Protein AF-A0A7L3AXP9-F1 (afdb_monomer_lite)

InterPro domains:
  IPR028889 Ubiquitin specific protease UPS, catalytic domain [PS50235] (1-47)
  IPR038765 Papain-like cysteine peptidase superfamily [SSF54001] (1-47)

Sequence (47 aa):
FLDLSVDVEQNTSITHCLRGFSNTETLCSEYKYYCEQCRSKQEAQKR

Radius of gyration: 14.74 Å; chains: 1; bounding box: 30×16×41 Å

Secondary structure (DSSP, 8-state):
---------TT--HHHHHHHHTSPEEE-GGG-EEETTTTEEE-EEE-

Foldseek 3Di:
DPDDDWDDDPPDDPVVRVVVVVDWDWQDDPRFDQDPVVNDGHIDTDD

Organism: NCBI:txid302527

Structure (mmCIF, N/CA/C/O backbone):
data_AF-A0A7L3AXP9-F1
#
_entry.id   AF-A0A7L3AXP9-F1
#
loop_
_atom_site.group_PDB
_atom_site.id
_atom_site.type_symbol
_atom_site.label_atom_id
_atom_site.label_alt_id
_atom_site.label_comp_id
_atom_site.label_asym_id
_atom_site.label_entity_id
_atom_site.label_seq_id
_atom_site.pdbx_PDB_ins_code
_atom_site.Cartn_x
_atom_site.Cartn_y
_atom_site.Cartn_z
_atom_site.occupancy
_atom_site.B_iso_or_equiv
_atom_site.auth_seq_id
_atom_site.auth_comp_id
_atom_site.auth_asym_id
_atom_site.auth_atom_id
_atom_site.pdbx_PDB_model_num
ATOM 1 N N . PHE A 1 1 ? -14.141 -8.077 -6.617 1.00 67.62 1 PHE A N 1
ATOM 2 C CA . PHE A 1 1 ? -13.770 -8.551 -5.270 1.00 67.62 1 PHE A CA 1
ATOM 3 C C . PHE A 1 1 ? -15.062 -8.734 -4.489 1.00 67.62 1 PHE A C 1
ATOM 5 O O . PHE A 1 1 ? -15.918 -7.864 -4.612 1.00 67.62 1 PHE A O 1
ATOM 12 N N . LEU A 1 2 ? -15.253 -9.863 -3.804 1.00 81.62 2 LEU A N 1
ATOM 13 C CA . LEU A 1 2 ? -16.456 -10.142 -2.997 1.00 81.62 2 LEU A CA 1
ATOM 14 C C . LEU A 1 2 ? -16.172 -10.095 -1.486 1.00 81.62 2 LEU A C 1
ATOM 16 O O . LEU A 1 2 ? -17.103 -10.008 -0.693 1.00 81.62 2 LEU A O 1
ATOM 20 N N . ASP A 1 3 ? -14.897 -10.088 -1.114 1.00 86.75 3 ASP A N 1
ATOM 21 C CA . ASP A 1 3 ? -14.383 -10.068 0.247 1.00 86.75 3 ASP A CA 1
ATOM 22 C C . ASP A 1 3 ? -13.127 -9.181 0.333 1.00 86.75 3 ASP A C 1
ATOM 24 O O . ASP A 1 3 ? -12.516 -8.835 -0.685 1.00 86.75 3 ASP A O 1
ATOM 28 N N . LEU A 1 4 ? -12.800 -8.760 1.558 1.00 86.06 4 LEU A N 1
ATOM 29 C CA . LEU A 1 4 ? -11.696 -7.859 1.877 1.00 86.06 4 LEU A CA 1
ATOM 30 C C . LEU A 1 4 ? -10.914 -8.420 3.068 1.00 86.06 4 LEU A C 1
ATOM 32 O O . LEU A 1 4 ? -11.481 -8.590 4.148 1.00 86.06 4 LEU A O 1
ATOM 36 N N . SER A 1 5 ? -9.616 -8.648 2.886 1.00 88.00 5 SER A N 1
ATOM 37 C CA . SER A 1 5 ? -8.698 -8.960 3.984 1.00 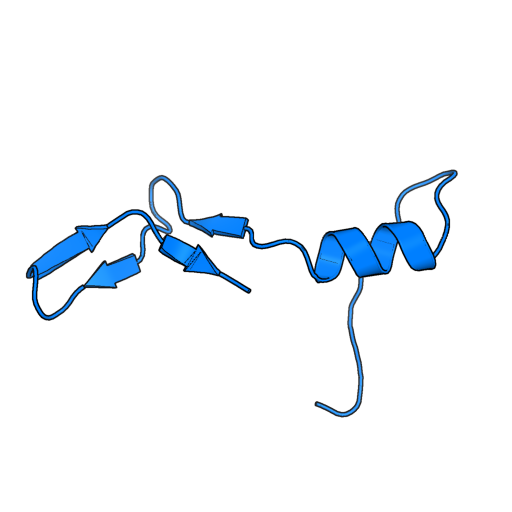88.00 5 SER A CA 1
ATOM 38 C C . SER A 1 5 ? -8.118 -7.665 4.541 1.00 88.00 5 SER A C 1
ATOM 40 O O . SER A 1 5 ? -7.564 -6.864 3.790 1.00 88.00 5 SER A O 1
ATOM 42 N N . VAL A 1 6 ? -8.258 -7.458 5.849 1.00 89.06 6 VAL A N 1
ATOM 43 C CA . VAL A 1 6 ? -7.801 -6.252 6.549 1.00 89.06 6 VAL A CA 1
ATOM 44 C C . VAL A 1 6 ? -7.011 -6.676 7.777 1.00 89.06 6 VAL A C 1
ATOM 46 O O . VAL A 1 6 ? -7.487 -7.509 8.551 1.00 89.06 6 VAL A O 1
ATOM 49 N N . ASP A 1 7 ? -5.840 -6.079 7.973 1.00 88.69 7 ASP A N 1
ATOM 50 C CA . ASP A 1 7 ? -5.054 -6.269 9.188 1.00 88.69 7 ASP A CA 1
ATOM 51 C C . ASP A 1 7 ? -5.722 -5.547 10.365 1.00 88.69 7 ASP A C 1
ATOM 53 O O . ASP A 1 7 ? -6.087 -4.372 10.271 1.00 88.69 7 ASP A O 1
ATOM 57 N N . VAL A 1 8 ? -5.918 -6.262 11.477 1.00 90.19 8 VAL A N 1
ATOM 58 C CA . VAL A 1 8 ? -6.567 -5.725 12.680 1.00 90.19 8 VAL A CA 1
ATOM 59 C C . VAL A 1 8 ? -5.519 -5.442 13.747 1.00 90.19 8 VAL A C 1
ATOM 61 O O . VAL A 1 8 ? -4.867 -6.357 14.250 1.00 90.19 8 VAL A O 1
ATOM 64 N N . GLU A 1 9 ? -5.399 -4.174 14.132 1.00 90.19 9 GLU A N 1
ATOM 65 C CA . GLU A 1 9 ? -4.494 -3.735 15.193 1.00 90.19 9 GLU A CA 1
ATOM 66 C C . GLU A 1 9 ? -5.190 -3.681 16.559 1.00 90.19 9 GLU A C 1
ATOM 68 O O . GLU A 1 9 ? -6.366 -3.317 16.688 1.00 90.19 9 GLU A O 1
ATOM 73 N N . GLN A 1 10 ? -4.452 -4.016 17.617 1.00 91.94 10 GLN A N 1
ATOM 74 C CA . GLN A 1 10 ? -4.997 -4.088 18.969 1.00 91.94 10 GLN A CA 1
ATOM 75 C C . GLN A 1 10 ? -5.395 -2.698 19.493 1.00 91.94 10 GLN A C 1
ATOM 77 O O . GLN A 1 10 ? -4.663 -1.728 19.328 1.00 91.94 10 GLN A O 1
ATOM 82 N N . ASN A 1 11 ? -6.546 -2.611 20.170 1.00 91.75 11 ASN A N 1
ATOM 83 C CA . ASN A 1 11 ? -7.118 -1.358 20.695 1.00 91.75 11 ASN A CA 1
ATOM 84 C C . ASN A 1 11 ? -7.480 -0.311 19.623 1.00 91.75 11 ASN A C 1
ATOM 86 O O . ASN A 1 11 ? -7.608 0.873 19.935 1.00 91.75 11 ASN A O 1
ATOM 90 N N . THR A 1 12 ? -7.685 -0.731 18.373 1.00 90.44 12 THR A N 1
ATOM 91 C CA . THR A 1 12 ? -8.154 0.145 17.291 1.00 90.44 12 THR A CA 1
ATOM 92 C C . THR A 1 12 ? -9.561 -0.246 16.832 1.00 90.44 12 THR A C 1
ATOM 94 O O . THR A 1 12 ? -10.056 -1.334 17.126 1.00 90.44 12 THR A O 1
ATOM 97 N N . SER A 1 13 ? -10.254 0.664 16.142 1.00 93.94 13 SER A N 1
ATOM 98 C CA . SER A 1 13 ? -11.570 0.370 15.563 1.00 93.94 13 SER A CA 1
ATOM 99 C C . SER A 1 13 ? -11.443 -0.199 14.150 1.00 93.94 13 SER A C 1
ATOM 101 O O . SER A 1 13 ? -10.491 0.101 13.429 1.00 93.94 13 SER A O 1
ATOM 103 N N . ILE A 1 14 ? -12.460 -0.939 13.698 1.00 90.38 14 ILE A N 1
ATOM 104 C CA . ILE A 1 14 ? -12.537 -1.426 12.309 1.00 90.38 14 ILE A CA 1
ATOM 105 C C . ILE A 1 14 ? -12.461 -0.260 11.313 1.00 90.38 14 ILE A C 1
ATOM 107 O O . ILE A 1 14 ? -11.785 -0.358 10.295 1.00 90.38 14 ILE A O 1
ATOM 111 N N . THR A 1 15 ? -13.084 0.881 11.625 1.00 91.00 15 THR A N 1
ATOM 112 C CA . THR A 1 15 ? -13.002 2.090 10.792 1.00 91.00 15 THR A CA 1
ATOM 113 C C . THR A 1 15 ? -11.566 2.595 10.649 1.00 91.00 15 THR A C 1
ATOM 115 O O . THR A 1 15 ? -11.197 3.091 9.588 1.00 91.00 15 THR A O 1
ATOM 118 N N . HIS A 1 16 ? -10.748 2.477 11.699 1.00 89.88 16 HIS A N 1
ATOM 119 C CA . HIS A 1 16 ? -9.331 2.822 11.637 1.00 89.88 16 HIS A CA 1
ATOM 120 C C . HIS A 1 16 ? -8.560 1.842 10.741 1.00 89.88 16 HIS A C 1
ATOM 122 O O . HIS A 1 16 ? -7.863 2.282 9.832 1.00 89.88 16 HIS A O 1
ATOM 128 N N . CYS A 1 17 ? -8.768 0.535 10.921 1.00 88.25 17 CYS A N 1
ATOM 129 C CA . CYS A 1 17 ? -8.121 -0.505 10.114 1.00 88.25 17 CYS A CA 1
ATOM 130 C C . CYS A 1 17 ? -8.479 -0.380 8.620 1.00 88.25 17 CYS A C 1
ATOM 132 O O . CYS A 1 17 ? -7.613 -0.460 7.757 1.00 88.25 17 CYS A O 1
ATOM 134 N N . LEU A 1 18 ? -9.744 -0.083 8.300 1.00 89.31 18 LEU A N 1
ATOM 135 C CA . LEU A 1 18 ? -10.198 0.152 6.924 1.00 89.31 18 LEU A CA 1
ATOM 136 C C . LEU A 1 18 ? -9.605 1.422 6.302 1.00 89.31 18 LEU A C 1
ATOM 138 O O . LEU A 1 18 ? -9.354 1.457 5.099 1.00 89.31 18 LEU A O 1
ATOM 142 N N . ARG A 1 19 ? -9.357 2.467 7.104 1.00 86.12 19 ARG A N 1
ATOM 143 C CA . ARG A 1 19 ? -8.600 3.638 6.636 1.00 86.12 19 ARG A CA 1
ATOM 144 C C . ARG A 1 19 ? -7.151 3.265 6.341 1.00 86.12 19 ARG A C 1
ATOM 146 O O . ARG A 1 19 ? -6.642 3.697 5.319 1.00 86.12 19 ARG A O 1
ATOM 153 N N . GLY A 1 20 ? -6.536 2.441 7.192 1.00 83.44 20 GLY A N 1
ATOM 154 C CA . GLY A 1 20 ? -5.211 1.862 6.965 1.00 83.44 20 GLY A CA 1
ATOM 155 C C . GLY A 1 20 ? -5.140 1.063 5.665 1.00 83.44 20 GLY A C 1
ATOM 156 O O . GLY A 1 20 ? -4.277 1.330 4.840 1.00 83.44 20 GLY A O 1
ATOM 157 N N . PHE A 1 21 ? -6.108 0.176 5.426 1.00 85.31 21 PHE A N 1
ATOM 158 C CA . PHE A 1 21 ? -6.228 -0.573 4.172 1.00 85.31 21 PHE A CA 1
ATOM 159 C C . PHE A 1 21 ? -6.360 0.348 2.949 1.00 85.31 21 PHE A C 1
ATOM 161 O O . PHE A 1 21 ? -5.778 0.093 1.903 1.00 85.31 21 PHE A O 1
ATOM 168 N N . SER A 1 22 ? -7.123 1.437 3.077 1.00 80.44 22 SER A N 1
ATOM 169 C CA . SER A 1 22 ? -7.304 2.419 2.004 1.00 80.44 22 SER A CA 1
ATOM 170 C C . SER A 1 22 ? -6.115 3.378 1.836 1.00 80.44 22 SER A C 1
ATOM 172 O O . SER A 1 22 ? -6.153 4.227 0.932 1.00 80.44 22 SER A O 1
ATOM 174 N N . ASN A 1 23 ? -5.101 3.322 2.704 1.00 79.50 23 ASN A N 1
ATOM 175 C CA . ASN A 1 23 ? -3.947 4.200 2.594 1.00 79.50 23 ASN A CA 1
ATOM 176 C C . ASN A 1 23 ? -3.068 3.768 1.423 1.00 79.50 23 ASN A C 1
ATOM 178 O O . ASN A 1 23 ? -2.758 2.598 1.233 1.00 79.50 23 ASN A O 1
ATOM 182 N N . THR A 1 24 ? -2.626 4.757 0.656 1.00 72.88 24 THR A N 1
ATOM 183 C CA . THR A 1 24 ? -1.641 4.568 -0.406 1.00 72.88 24 THR A CA 1
ATOM 184 C C . THR A 1 24 ? -0.291 4.195 0.205 1.00 72.88 24 THR A C 1
ATOM 186 O O . THR A 1 24 ? 0.276 4.980 0.966 1.00 72.88 24 THR A O 1
ATOM 189 N N . GLU A 1 25 ? 0.240 3.032 -0.155 1.00 77.06 25 GLU A N 1
ATOM 190 C CA . GLU A 1 25 ? 1.582 2.596 0.227 1.00 77.06 25 GLU A CA 1
ATOM 191 C C . GLU A 1 25 ? 2.590 3.052 -0.832 1.00 77.06 25 GLU A C 1
ATOM 193 O O . GLU A 1 25 ? 2.386 2.854 -2.032 1.00 77.06 25 GLU A O 1
ATOM 198 N N . THR A 1 26 ? 3.697 3.665 -0.412 1.00 77.81 26 THR A N 1
A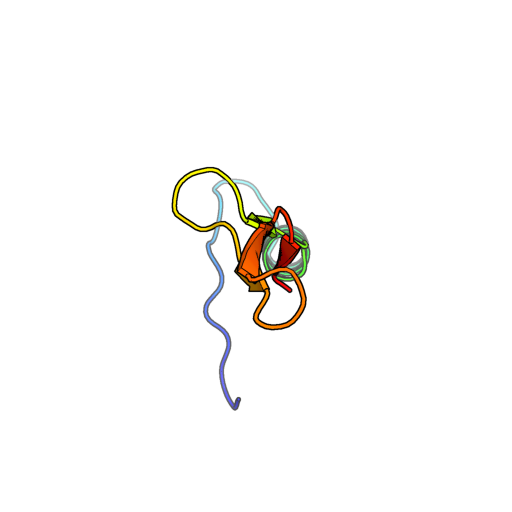TOM 199 C CA . THR A 1 26 ? 4.782 4.015 -1.334 1.00 77.81 26 THR A CA 1
ATOM 200 C C . THR A 1 26 ? 5.663 2.795 -1.575 1.00 77.81 26 THR A C 1
ATOM 202 O O . THR A 1 26 ? 6.309 2.281 -0.665 1.00 77.81 26 THR A O 1
ATOM 205 N N . LEU A 1 27 ? 5.735 2.363 -2.828 1.00 77.56 27 LEU A N 1
ATOM 206 C CA . LEU A 1 27 ? 6.615 1.300 -3.281 1.00 77.56 27 LEU A CA 1
ATOM 207 C C . LEU A 1 27 ? 8.072 1.782 -3.276 1.00 77.56 27 LEU A C 1
ATOM 209 O O . LEU A 1 27 ? 8.504 2.534 -4.156 1.00 77.56 27 LEU A O 1
ATOM 213 N N . CYS A 1 28 ? 8.831 1.329 -2.280 1.00 74.69 28 CYS A N 1
ATOM 214 C CA . CYS A 1 28 ? 10.226 1.702 -2.049 1.00 74.69 28 CYS A CA 1
ATOM 215 C C . CYS A 1 28 ? 11.195 0.533 -2.286 1.00 74.69 28 CYS A C 1
ATOM 217 O O . CYS A 1 28 ? 10.804 -0.627 -2.411 1.00 74.69 28 CYS A O 1
ATOM 219 N N . SER A 1 29 ? 12.495 0.849 -2.314 1.00 78.00 29 SER A N 1
ATOM 220 C CA . SER A 1 29 ? 13.585 -0.132 -2.427 1.00 78.00 29 SER A CA 1
ATOM 221 C C . SER A 1 29 ? 13.412 -1.087 -3.625 1.00 78.00 29 SER A C 1
ATOM 223 O O . SER A 1 29 ? 13.326 -0.649 -4.775 1.00 78.00 29 SER A O 1
ATOM 225 N N . GLU A 1 30 ? 13.368 -2.393 -3.379 1.00 75.38 30 GLU A N 1
ATOM 226 C CA . GLU A 1 30 ? 13.223 -3.437 -4.388 1.00 75.38 30 GLU A CA 1
ATOM 227 C C . GLU A 1 30 ? 11.836 -3.481 -5.040 1.00 75.38 30 GLU A C 1
ATOM 229 O O . GLU A 1 30 ? 11.747 -3.884 -6.205 1.00 75.38 30 GLU A O 1
ATOM 234 N N . TYR A 1 31 ? 10.812 -2.972 -4.345 1.00 81.81 31 TYR A N 1
ATOM 235 C CA . TYR A 1 31 ? 9.409 -2.956 -4.769 1.00 81.81 31 TYR A CA 1
AT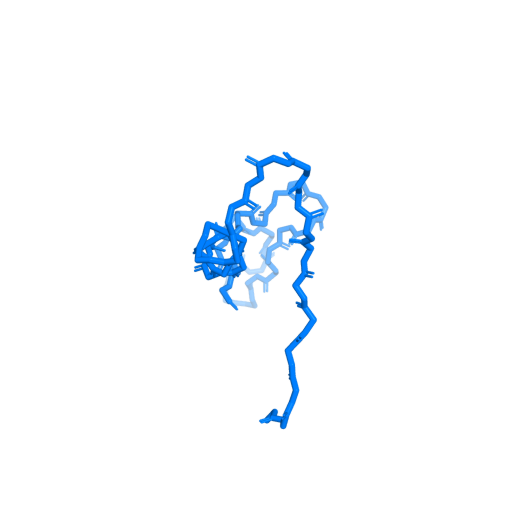OM 236 C C . TYR A 1 31 ? 9.045 -1.775 -5.675 1.00 81.81 31 TYR A C 1
ATOM 238 O O . TYR A 1 31 ? 7.901 -1.687 -6.115 1.00 81.81 31 TYR A O 1
ATOM 246 N N . LYS A 1 32 ? 9.995 -0.876 -5.978 1.00 88.00 32 LYS A N 1
ATOM 247 C CA . LYS A 1 32 ? 9.796 0.249 -6.909 1.00 88.00 32 LYS A CA 1
ATOM 248 C C . LYS A 1 32 ? 9.185 -0.222 -8.232 1.00 88.00 32 LYS A C 1
ATOM 250 O O . LYS A 1 32 ? 9.632 -1.211 -8.819 1.00 88.00 32 LYS A O 1
ATOM 255 N N . TYR A 1 33 ? 8.207 0.531 -8.726 1.00 87.81 33 TYR A N 1
ATOM 256 C CA . TYR A 1 33 ? 7.524 0.244 -9.982 1.00 87.81 33 TYR A CA 1
ATOM 257 C C . TYR A 1 33 ? 8.493 0.367 -11.159 1.00 87.81 33 TYR A C 1
ATOM 259 O O . TYR A 1 33 ? 9.196 1.372 -11.295 1.00 87.81 33 TYR A O 1
ATOM 267 N N . TYR A 1 34 ? 8.536 -0.645 -12.024 1.00 88.75 34 TYR A N 1
ATOM 268 C CA . TYR A 1 34 ? 9.313 -0.560 -13.253 1.00 88.75 34 TYR A CA 1
ATOM 269 C C . TYR A 1 34 ? 8.500 0.172 -14.320 1.00 88.75 34 TYR A C 1
ATOM 271 O O . TYR A 1 34 ? 7.471 -0.312 -14.785 1.00 88.75 34 TYR A O 1
ATOM 279 N N . CYS A 1 35 ? 8.954 1.368 -14.688 1.00 89.44 35 CYS A N 1
ATOM 280 C CA . CYS A 1 35 ? 8.314 2.154 -15.729 1.00 89.44 35 CYS A CA 1
ATOM 281 C C . CYS A 1 35 ? 8.911 1.785 -17.088 1.00 89.44 35 CYS A C 1
ATOM 283 O O . CYS A 1 35 ? 10.054 2.144 -17.371 1.00 89.44 35 CYS A O 1
ATOM 285 N N . GLU A 1 36 ? 8.123 1.138 -17.946 1.00 92.19 36 GLU A N 1
ATOM 286 C CA . GLU A 1 36 ? 8.535 0.764 -19.310 1.00 92.19 36 GLU A CA 1
ATOM 287 C C . GLU A 1 36 ? 8.938 1.982 -20.161 1.00 92.19 36 GLU A C 1
ATOM 289 O O . GLU A 1 36 ? 9.879 1.919 -20.950 1.00 92.19 36 GLU A O 1
ATOM 294 N N . GLN A 1 37 ? 8.297 3.136 -19.944 1.00 92.81 37 GLN A N 1
ATOM 295 C CA . GLN A 1 37 ? 8.613 4.374 -20.663 1.00 92.81 37 GLN A CA 1
ATOM 296 C C . GLN A 1 37 ? 9.976 4.955 -20.249 1.00 92.81 37 GLN A C 1
ATOM 298 O O . GLN A 1 37 ? 10.753 5.400 -21.094 1.00 92.81 37 GLN A O 1
ATOM 303 N N . CYS A 1 38 ? 10.281 4.942 -18.948 1.00 91.44 38 CYS A N 1
ATOM 304 C CA . CYS A 1 38 ? 11.536 5.470 -18.401 1.00 91.44 38 CYS A CA 1
ATOM 305 C C . CYS A 1 38 ? 12.648 4.412 -18.319 1.00 91.44 38 CYS A C 1
ATOM 307 O O . CYS A 1 38 ? 13.760 4.739 -17.899 1.00 91.44 38 CYS A O 1
ATOM 309 N N . ARG A 1 39 ? 12.341 3.148 -18.652 1.00 90.56 39 ARG A N 1
ATOM 310 C CA . ARG A 1 39 ? 13.218 1.967 -18.560 1.00 90.56 39 ARG A CA 1
ATOM 311 C C . ARG A 1 39 ? 13.964 1.849 -17.223 1.00 90.56 39 ARG A C 1
ATOM 313 O O . ARG A 1 39 ? 15.120 1.432 -17.174 1.00 90.56 39 ARG A O 1
ATOM 320 N N . SER A 1 40 ? 13.319 2.247 -16.127 1.00 91.00 40 SER A N 1
ATOM 321 C CA . SER A 1 40 ? 13.932 2.335 -14.794 1.00 91.00 40 SER A CA 1
ATOM 322 C C . SER A 1 40 ? 12.920 2.121 -13.667 1.00 91.00 40 SER A C 1
ATOM 324 O O . SER A 1 40 ? 11.711 2.277 -13.854 1.00 91.00 40 SER A O 1
ATOM 326 N N . LYS A 1 41 ? 13.432 1.763 -12.481 1.00 90.31 41 LYS A N 1
ATOM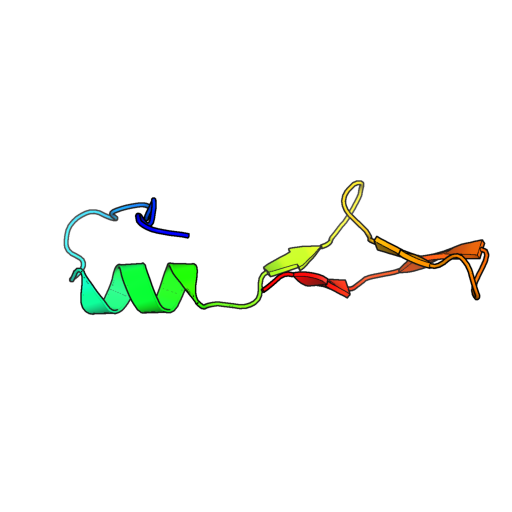 327 C CA . LYS A 1 41 ? 12.652 1.643 -11.243 1.00 90.31 41 LYS A CA 1
ATOM 328 C C . LYS A 1 41 ? 12.347 3.028 -10.674 1.00 90.31 41 LYS A C 1
ATOM 330 O O . LYS A 1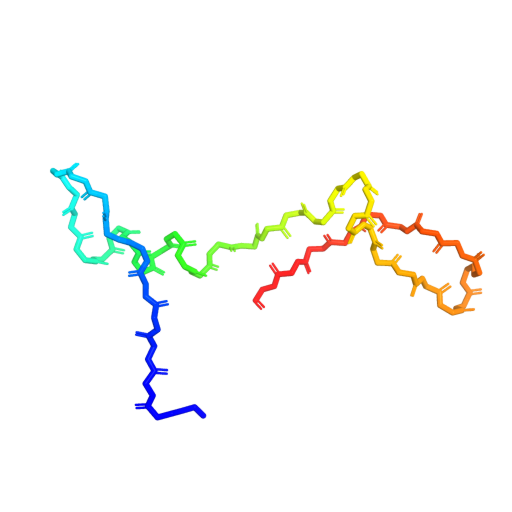 41 ? 13.266 3.775 -10.348 1.00 90.31 41 LYS A O 1
ATOM 335 N N . GLN A 1 42 ? 11.068 3.337 -10.527 1.00 89.56 42 GLN A N 1
ATOM 336 C CA . GLN A 1 42 ? 10.562 4.605 -10.018 1.00 89.56 42 GLN A CA 1
ATOM 337 C C . GLN A 1 42 ? 9.774 4.380 -8.729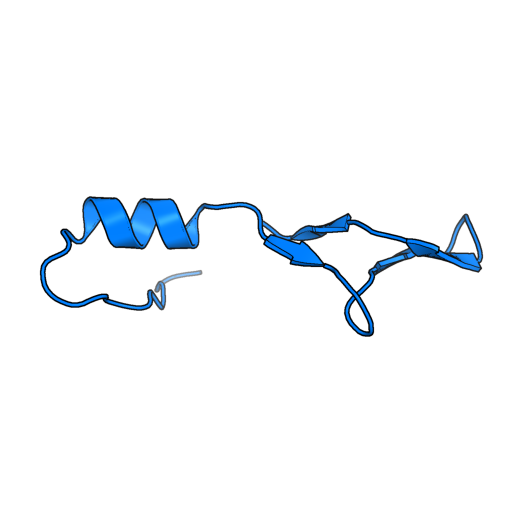 1.00 89.56 42 GLN A C 1
ATOM 339 O O . GLN A 1 42 ? 9.162 3.329 -8.525 1.00 89.56 42 GLN A O 1
ATOM 344 N N . GLU A 1 43 ? 9.803 5.371 -7.845 1.00 87.56 43 GLU A N 1
ATOM 345 C CA . GLU A 1 43 ? 8.902 5.387 -6.694 1.00 87.56 43 GLU A CA 1
ATOM 346 C C . GLU A 1 43 ? 7.477 5.608 -7.195 1.00 87.56 43 GLU A C 1
ATOM 348 O O . GLU A 1 43 ? 7.222 6.467 -8.039 1.00 87.56 43 GLU A O 1
ATOM 353 N N . ALA A 1 44 ? 6.556 4.785 -6.712 1.00 85.06 44 ALA A N 1
ATOM 354 C CA . ALA A 1 44 ? 5.154 4.832 -7.091 1.00 85.06 44 ALA A CA 1
ATOM 355 C C . ALA A 1 44 ? 4.300 4.540 -5.865 1.00 85.06 44 ALA A C 1
ATOM 357 O O . ALA A 1 44 ? 4.767 3.918 -4.914 1.00 85.06 44 ALA A O 1
ATOM 358 N N . GLN A 1 45 ? 3.048 4.979 -5.885 1.00 81.25 45 GLN A N 1
ATOM 359 C CA . GLN A 1 45 ? 2.110 4.684 -4.811 1.00 81.25 45 GLN A CA 1
ATOM 360 C C . GLN A 1 45 ? 1.150 3.587 -5.264 1.00 81.25 45 GLN A C 1
ATOM 362 O O . GLN A 1 45 ? 0.531 3.697 -6.324 1.00 81.25 45 GLN A O 1
ATOM 367 N N . LYS A 1 46 ? 1.050 2.524 -4.467 1.00 77.75 46 LYS A N 1
ATOM 368 C CA . LYS A 1 46 ? 0.084 1.444 -4.640 1.00 77.75 46 LYS A CA 1
ATOM 369 C C . LYS A 1 46 ? -1.129 1.726 -3.761 1.00 77.75 46 LYS A C 1
ATOM 371 O O . LYS A 1 46 ? -0.987 2.215 -2.644 1.00 77.75 46 LYS A O 1
ATOM 376 N N . ARG A 1 47 ? -2.309 1.456 -4.299 1.00 68.62 47 ARG A N 1
ATOM 377 C CA . ARG A 1 47 ? -3.604 1.772 -3.706 1.00 68.62 47 ARG A CA 1
ATOM 378 C C . ARG A 1 47 ? -4.514 0.559 -3.776 1.00 68.62 47 ARG A C 1
ATOM 380 O O . ARG A 1 47 ? -4.281 -0.273 -4.686 1.00 68.62 47 ARG A O 1
#

pLDDT: mean 85.26, std 6.56, range [67.62, 93.94]